Protein AF-A0A9P6SSM9-F1 (afdb_monomer_lite)

Structure (mmCIF, N/CA/C/O backbone):
data_AF-A0A9P6SSM9-F1
#
_entry.id   AF-A0A9P6SSM9-F1
#
loop_
_atom_site.group_PDB
_atom_site.id
_atom_site.type_symbol
_atom_site.label_atom_id
_atom_site.label_alt_id
_atom_site.label_comp_id
_atom_site.label_asym_id
_atom_site.label_entity_id
_atom_site.label_seq_id
_atom_site.pdbx_PDB_ins_code
_atom_site.Cartn_x
_atom_site.Cartn_y
_atom_site.Cartn_z
_atom_site.occupancy
_atom_site.B_iso_or_equiv
_atom_site.auth_seq_id
_atom_site.auth_comp_id
_atom_site.auth_asym_id
_atom_site.auth_atom_id
_atom_site.pdbx_PDB_model_num
ATOM 1 N N . MET A 1 1 ? 27.158 11.287 -44.052 1.00 37.66 1 MET A N 1
ATOM 2 C CA . MET A 1 1 ? 26.377 12.432 -43.537 1.00 37.66 1 MET A CA 1
ATOM 3 C C . MET A 1 1 ? 25.094 11.847 -42.949 1.00 37.66 1 MET A C 1
ATOM 5 O O . MET A 1 1 ? 24.154 11.622 -43.686 1.00 37.66 1 MET A O 1
ATOM 9 N N . ASN A 1 2 ? 25.033 11.382 -41.702 1.00 30.80 2 ASN A N 1
ATOM 10 C CA . ASN A 1 2 ? 25.833 11.687 -40.521 1.00 30.80 2 ASN A CA 1
ATOM 11 C C . ASN A 1 2 ? 26.105 10.418 -39.702 1.00 30.80 2 ASN A C 1
ATOM 13 O O . ASN A 1 2 ? 25.176 9.728 -39.290 1.00 30.80 2 ASN A O 1
ATOM 17 N N . ASP A 1 3 ? 27.387 10.175 -39.451 1.00 39.84 3 ASP A N 1
ATOM 18 C CA . ASP A 1 3 ? 27.873 9.462 -38.277 1.00 39.84 3 ASP A CA 1
ATOM 19 C C . ASP A 1 3 ? 27.679 10.361 -37.047 1.00 39.84 3 ASP A C 1
ATOM 21 O O . ASP A 1 3 ? 27.916 11.560 -37.159 1.00 39.84 3 ASP A O 1
ATOM 25 N N . HIS A 1 4 ? 27.232 9.791 -35.917 1.00 35.41 4 HIS A N 1
ATOM 26 C CA . HIS A 1 4 ? 27.544 10.171 -34.519 1.00 35.41 4 HIS A CA 1
ATOM 27 C C . HIS A 1 4 ? 26.398 9.826 -33.543 1.00 35.41 4 HIS A C 1
ATOM 29 O O . HIS A 1 4 ? 25.659 10.694 -33.094 1.00 35.41 4 HIS A O 1
ATOM 35 N N . ILE A 1 5 ? 26.310 8.556 -33.125 1.00 47.81 5 ILE A N 1
ATOM 36 C CA . ILE A 1 5 ? 25.727 8.174 -31.819 1.00 47.81 5 ILE A CA 1
ATOM 37 C C . ILE A 1 5 ? 26.713 7.241 -31.103 1.00 47.81 5 ILE A C 1
ATOM 39 O O . ILE A 1 5 ? 26.459 6.063 -30.865 1.00 47.81 5 ILE A O 1
ATOM 43 N N . ARG A 1 6 ? 27.906 7.759 -30.800 1.00 39.66 6 A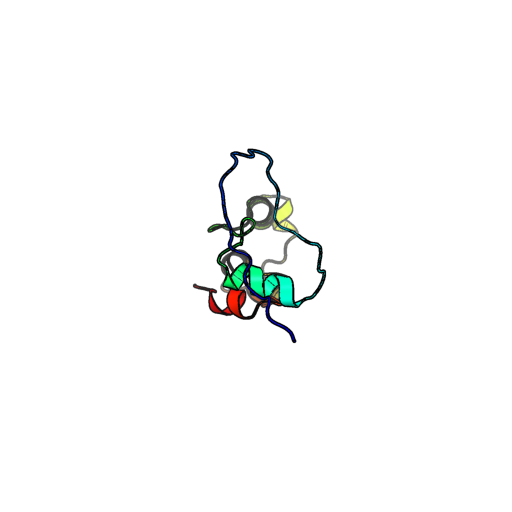RG A N 1
ATOM 44 C CA . ARG A 1 6 ? 28.877 7.093 -29.921 1.00 39.66 6 ARG A CA 1
ATOM 45 C C . ARG A 1 6 ? 29.527 8.115 -28.990 1.00 39.66 6 ARG A C 1
ATOM 47 O O . ARG A 1 6 ? 30.581 8.651 -29.304 1.00 39.66 6 ARG A O 1
ATOM 54 N N . GLY A 1 7 ? 28.904 8.355 -27.843 1.00 33.12 7 GLY A N 1
ATOM 55 C CA . GLY A 1 7 ? 29.604 8.725 -26.608 1.00 33.12 7 GLY A CA 1
ATOM 56 C C . GLY A 1 7 ? 29.207 7.667 -25.586 1.00 33.12 7 GLY A C 1
ATOM 57 O O . GLY A 1 7 ? 28.073 7.660 -25.132 1.00 33.12 7 GLY A O 1
ATOM 58 N N . ILE A 1 8 ? 29.940 6.562 -25.439 1.00 37.66 8 ILE A N 1
ATOM 59 C CA . ILE A 1 8 ? 31.172 6.437 -24.643 1.00 37.66 8 ILE A CA 1
ATOM 60 C C . ILE A 1 8 ? 31.057 7.217 -23.333 1.00 37.66 8 ILE A C 1
ATOM 62 O O . ILE A 1 8 ? 31.523 8.342 -23.198 1.00 37.66 8 ILE A O 1
ATOM 66 N N . LEU A 1 9 ? 30.428 6.546 -22.370 1.00 35.47 9 LEU A N 1
ATOM 67 C CA . LEU A 1 9 ? 30.650 6.738 -20.947 1.00 35.47 9 LEU A CA 1
ATOM 68 C C . LEU A 1 9 ? 32.096 6.313 -20.622 1.00 35.47 9 LEU A C 1
ATOM 70 O O . LEU A 1 9 ? 32.444 5.136 -20.701 1.00 35.47 9 LEU A O 1
ATOM 74 N N . LYS A 1 10 ? 32.927 7.293 -20.278 1.00 34.62 10 LYS A N 1
ATOM 75 C CA . LYS A 1 10 ? 34.183 7.213 -19.511 1.00 34.62 10 LYS A CA 1
ATOM 76 C C . LYS A 1 10 ? 34.227 8.507 -18.690 1.00 34.62 10 LYS A C 1
ATOM 78 O O . LYS A 1 10 ? 33.803 9.532 -19.202 1.00 34.62 10 LYS A O 1
ATOM 83 N N . GLU A 1 11 ? 34.696 8.602 -17.459 1.00 37.25 11 GLU A N 1
ATOM 84 C CA . GLU A 1 11 ? 35.331 7.706 -16.496 1.00 37.25 11 GLU A CA 1
ATOM 85 C C . GLU A 1 11 ? 35.068 8.322 -15.104 1.00 37.25 11 GLU A C 1
ATOM 87 O O . GLU A 1 11 ? 34.611 9.461 -14.998 1.00 37.25 11 GLU A O 1
ATOM 92 N N . GLY A 1 12 ? 35.311 7.557 -14.041 1.00 42.03 12 GLY A N 1
ATOM 93 C CA . GLY A 1 12 ? 34.914 7.899 -12.680 1.00 42.03 12 GLY A CA 1
ATOM 94 C C . GLY A 1 12 ? 35.473 9.208 -12.110 1.00 42.03 12 GLY A C 1
ATOM 95 O O . GLY A 1 12 ? 36.620 9.588 -12.322 1.00 42.03 12 GLY A O 1
ATOM 96 N N . GLY A 1 13 ? 34.649 9.823 -11.266 1.00 30.28 13 GLY A N 1
ATOM 97 C CA . GLY A 1 13 ? 35.028 10.819 -10.275 1.00 30.28 13 GLY A CA 1
ATOM 98 C C . GLY A 1 13 ? 34.126 10.625 -9.061 1.00 30.28 13 GLY A C 1
ATOM 99 O O . GLY A 1 13 ? 32.909 10.543 -9.203 1.00 30.28 13 GLY A O 1
ATOM 100 N N . LYS A 1 14 ? 34.719 10.465 -7.876 1.00 40.56 14 LYS A N 1
ATOM 101 C CA . LYS A 1 14 ? 33.979 10.371 -6.615 1.00 40.56 14 LYS A CA 1
ATOM 102 C C . LYS A 1 14 ? 33.381 11.740 -6.304 1.00 40.56 14 LYS A C 1
ATOM 104 O O . LYS A 1 14 ? 34.089 12.621 -5.827 1.00 40.56 14 LYS A O 1
ATOM 109 N N . ASP A 1 15 ? 32.092 11.887 -6.565 1.00 38.44 15 ASP A N 1
ATOM 110 C CA . ASP A 1 15 ? 31.268 12.969 -6.051 1.00 38.44 15 ASP A CA 1
ATOM 111 C C . ASP A 1 15 ? 30.309 12.373 -5.006 1.00 38.44 15 ASP A C 1
ATOM 113 O O . ASP A 1 15 ? 29.459 11.544 -5.322 1.00 38.44 15 ASP A O 1
ATOM 117 N N . HIS A 1 16 ? 30.506 12.750 -3.741 1.00 36.53 16 HIS A N 1
ATOM 118 C CA . HIS A 1 16 ? 29.627 12.421 -2.614 1.00 36.53 16 HIS A CA 1
ATOM 119 C C . HIS A 1 16 ? 28.520 13.476 -2.411 1.00 36.53 16 HIS A C 1
ATOM 121 O O . HIS A 1 16 ? 27.989 13.622 -1.310 1.00 36.53 16 HIS A O 1
ATOM 127 N N . SER A 1 17 ? 28.146 14.216 -3.452 1.00 36.00 17 SER A N 1
ATOM 128 C CA . SER A 1 17 ? 26.899 14.962 -3.510 1.00 36.00 17 SER A CA 1
ATOM 129 C C . SER A 1 17 ? 25.777 13.987 -3.859 1.00 36.00 17 SER A C 1
ATOM 131 O O . SER A 1 17 ? 25.861 13.205 -4.805 1.00 36.00 17 SER A O 1
ATOM 133 N N . LEU A 1 18 ? 24.713 13.995 -3.059 1.00 37.53 18 LEU A N 1
ATOM 134 C CA . LEU A 1 18 ? 23.458 13.314 -3.363 1.00 37.53 18 LEU A CA 1
ATOM 135 C C . LEU A 1 18 ? 22.801 14.013 -4.565 1.00 37.53 18 LEU A C 1
ATOM 137 O O . LEU A 1 18 ? 21.796 14.706 -4.428 1.00 37.53 18 LEU A O 1
ATOM 141 N N . SER A 1 19 ? 23.392 13.874 -5.748 1.00 43.06 19 SER A N 1
ATOM 142 C CA . SER A 1 19 ? 22.785 14.253 -7.013 1.00 43.06 19 SER A CA 1
ATOM 143 C C . SER A 1 19 ? 21.719 13.210 -7.324 1.00 43.06 19 SER A C 1
ATOM 145 O O . SER A 1 19 ? 21.933 12.227 -8.027 1.00 43.06 19 SER A O 1
ATOM 147 N N . PHE A 1 20 ? 20.538 13.398 -6.735 1.00 50.06 20 PHE A N 1
ATOM 148 C CA . PHE A 1 20 ? 19.341 12.726 -7.216 1.00 50.06 20 PHE A CA 1
ATOM 149 C C . PHE A 1 20 ? 19.239 12.998 -8.727 1.00 50.06 20 PHE A C 1
ATOM 151 O O . PHE A 1 20 ? 19.179 14.168 -9.116 1.00 50.06 20 PHE A O 1
ATOM 158 N N . PRO A 1 21 ? 19.242 11.968 -9.593 1.00 47.72 21 PRO A N 1
ATOM 159 C CA . PRO A 1 21 ? 19.257 12.137 -11.038 1.00 47.72 21 PRO A CA 1
ATOM 160 C C . PRO A 1 21 ? 17.836 12.447 -11.511 1.00 47.72 21 PRO A C 1
ATOM 162 O O . PRO A 1 21 ? 17.255 11.698 -12.287 1.00 47.72 21 PRO A O 1
ATOM 165 N N . PHE A 1 22 ? 17.238 13.521 -11.002 1.00 52.75 22 PHE A N 1
ATOM 166 C CA . PHE A 1 22 ? 15.975 14.035 -11.507 1.00 52.75 22 PHE A CA 1
ATOM 167 C C . PHE A 1 22 ? 16.283 15.180 -12.477 1.00 52.75 22 PHE A C 1
ATOM 169 O O . PHE A 1 22 ? 16.250 16.346 -12.076 1.00 52.75 22 PH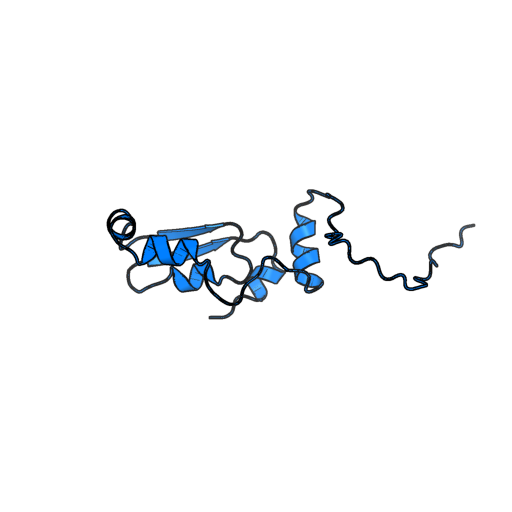E A O 1
ATOM 176 N N . PRO A 1 23 ? 16.544 14.915 -13.776 1.00 48.84 23 PRO A N 1
ATOM 177 C CA . PRO A 1 23 ? 16.125 15.889 -14.761 1.00 48.84 23 PRO A CA 1
ATOM 178 C C . PRO A 1 23 ? 14.603 15.943 -14.612 1.00 48.84 23 PRO A C 1
ATOM 180 O O . PRO A 1 23 ? 13.919 14.938 -14.788 1.00 48.84 23 PRO A O 1
ATOM 183 N N . PHE A 1 24 ? 14.075 17.085 -14.184 1.00 53.56 24 PHE A N 1
ATOM 184 C CA . PHE A 1 24 ? 12.647 17.343 -13.988 1.00 53.56 24 PHE A CA 1
ATOM 185 C C . PHE A 1 24 ? 11.859 17.267 -15.319 1.00 53.56 24 PHE A C 1
ATOM 187 O O . PHE A 1 24 ? 11.198 18.221 -15.727 1.00 53.56 24 PHE A O 1
ATOM 194 N N . SER A 1 25 ? 11.882 16.137 -16.031 1.00 55.06 25 SER A N 1
ATOM 195 C CA . SER A 1 25 ? 10.847 15.835 -17.009 1.00 55.06 25 SER A CA 1
ATOM 196 C C . SER A 1 25 ? 9.629 15.372 -16.218 1.00 55.06 25 SER A C 1
ATOM 198 O O . SER A 1 25 ? 9.524 14.208 -15.838 1.00 55.06 25 SER A O 1
ATOM 200 N N . HIS A 1 26 ? 8.700 16.293 -15.965 1.00 59.69 26 HIS A N 1
ATOM 201 C CA . HIS A 1 26 ? 7.391 16.032 -15.351 1.00 59.69 26 HIS A CA 1
ATOM 202 C C . HIS A 1 26 ? 6.470 15.172 -16.243 1.00 59.69 26 HIS A C 1
ATOM 204 O O . HIS A 1 26 ? 5.247 15.223 -16.121 1.00 59.69 26 HIS A O 1
ATOM 210 N N . SER A 1 27 ? 7.025 14.404 -17.184 1.00 69.00 27 SER A N 1
ATOM 211 C CA . SER A 1 27 ? 6.237 13.474 -17.973 1.00 69.00 27 SER A CA 1
ATOM 212 C C . SER A 1 27 ? 5.817 12.310 -17.083 1.00 69.00 27 SER A C 1
ATOM 214 O O . SER A 1 27 ? 6.612 11.742 -16.333 1.00 69.00 27 SER A O 1
ATOM 216 N N . LEU A 1 28 ? 4.545 11.935 -17.188 1.00 71.12 28 LEU A N 1
ATOM 217 C CA . LEU A 1 28 ? 3.957 10.809 -16.462 1.00 71.12 28 LEU A CA 1
ATOM 218 C C . LEU A 1 28 ? 4.744 9.500 -16.675 1.00 71.12 28 LEU A C 1
ATOM 220 O O . LEU A 1 28 ? 4.801 8.656 -15.786 1.00 71.12 28 LEU A O 1
ATOM 224 N N . SER A 1 29 ? 5.418 9.366 -17.821 1.00 79.94 29 SER A N 1
ATOM 225 C CA . SER A 1 29 ? 6.279 8.231 -18.162 1.00 79.94 29 SER A CA 1
ATOM 226 C C . SER A 1 29 ? 7.555 8.126 -17.319 1.00 79.94 29 SER A C 1
ATOM 228 O O . SER A 1 29 ? 8.098 7.029 -17.203 1.00 79.94 29 SER A O 1
ATOM 230 N N . CYS A 1 30 ? 8.039 9.226 -16.728 1.00 88.19 30 CYS A N 1
ATOM 231 C CA . CYS A 1 30 ? 9.279 9.243 -15.944 1.00 88.19 30 CYS A CA 1
ATOM 232 C C . CYS A 1 30 ? 9.220 8.255 -14.769 1.00 88.19 30 CYS A C 1
ATOM 234 O O . CYS A 1 30 ? 10.149 7.478 -14.562 1.00 88.19 30 CYS A O 1
ATOM 236 N N . TRP A 1 31 ? 8.083 8.193 -14.068 1.00 91.25 31 TRP A N 1
ATOM 237 C CA . TRP A 1 31 ? 7.891 7.267 -12.951 1.00 91.25 31 TRP A CA 1
ATOM 238 C C . TRP A 1 31 ? 8.025 5.805 -13.372 1.00 91.25 31 TRP A C 1
ATOM 240 O O . TRP A 1 31 ? 8.702 5.034 -12.696 1.00 91.25 31 TRP A O 1
ATOM 250 N N . ASN A 1 32 ? 7.438 5.422 -14.508 1.00 93.88 32 ASN A N 1
ATOM 251 C CA . ASN A 1 32 ? 7.552 4.054 -15.004 1.00 93.88 32 ASN A CA 1
ATOM 252 C C . ASN A 1 32 ? 8.994 3.695 -15.390 1.00 93.88 32 ASN A C 1
ATOM 254 O O . ASN A 1 32 ? 9.437 2.585 -15.107 1.00 93.88 32 ASN A O 1
ATOM 258 N N . GLU A 1 33 ? 9.751 4.624 -15.983 1.00 93.75 33 GLU A N 1
ATOM 259 C CA . GLU A 1 33 ? 11.167 4.386 -16.293 1.00 93.75 33 GLU A CA 1
ATOM 260 C C . GLU A 1 33 ? 12.027 4.257 -15.027 1.00 93.75 33 GLU A C 1
ATOM 262 O O . GLU A 1 33 ? 12.923 3.417 -14.996 1.00 93.75 33 GLU A O 1
ATOM 267 N N . LEU A 1 34 ? 11.747 5.005 -13.959 1.00 93.06 34 LEU A N 1
ATOM 268 C CA . LEU A 1 34 ? 12.459 4.848 -12.683 1.00 93.06 34 LEU A CA 1
ATOM 269 C C . LEU A 1 34 ? 12.238 3.449 -12.086 1.00 93.06 34 LEU A C 1
ATOM 271 O O . LEU A 1 34 ? 13.205 2.770 -11.746 1.00 93.06 34 LEU A O 1
ATOM 275 N N . TRP A 1 35 ? 10.991 2.968 -12.070 1.00 94.19 35 TRP A N 1
ATOM 276 C CA . TRP A 1 35 ? 10.668 1.596 -11.656 1.00 94.19 35 TRP A CA 1
ATOM 277 C C . TRP A 1 35 ? 11.318 0.533 -12.551 1.00 94.19 35 TRP A C 1
ATOM 279 O O . TRP A 1 35 ? 11.821 -0.471 -12.054 1.00 94.19 35 TRP A O 1
ATOM 289 N N . LYS A 1 36 ? 11.346 0.755 -13.868 1.00 94.50 36 LYS A N 1
ATOM 290 C CA . LYS A 1 36 ? 11.986 -0.145 -14.840 1.00 94.50 36 LYS A CA 1
ATOM 291 C C . LYS A 1 36 ? 13.489 -0.294 -14.624 1.00 94.50 36 LYS A C 1
ATOM 293 O O . LYS A 1 36 ? 14.027 -1.370 -14.858 1.00 94.50 36 LYS A O 1
ATOM 298 N N . ASN A 1 37 ? 14.154 0.788 -14.227 1.00 94.56 37 ASN A N 1
ATOM 299 C CA . ASN A 1 37 ? 15.597 0.822 -13.997 1.00 94.56 37 ASN A CA 1
ATOM 300 C C . ASN A 1 37 ? 15.979 0.488 -12.542 1.00 94.56 37 ASN A C 1
ATOM 302 O O . ASN A 1 37 ? 17.138 0.675 -12.185 1.00 94.56 37 ASN A O 1
ATOM 306 N N . ASP A 1 38 ? 15.038 0.005 -11.716 1.00 93.50 38 ASP A N 1
ATOM 307 C CA . ASP A 1 38 ? 15.262 -0.324 -10.295 1.00 93.50 38 ASP A CA 1
ATOM 308 C C . ASP A 1 38 ? 15.713 0.893 -9.452 1.00 93.50 38 ASP A C 1
ATOM 310 O O . ASP A 1 38 ? 16.439 0.787 -8.464 1.00 93.50 38 ASP A O 1
ATOM 314 N N . ILE A 1 39 ? 15.287 2.099 -9.850 1.00 94.12 39 ILE A N 1
ATOM 315 C CA . ILE A 1 39 ? 15.605 3.363 -9.174 1.00 94.12 39 ILE A CA 1
ATOM 316 C C . ILE A 1 39 ? 14.371 3.834 -8.408 1.00 94.12 39 ILE A C 1
ATOM 318 O O . ILE A 1 39 ? 13.587 4.653 -8.881 1.00 94.12 39 ILE A O 1
ATOM 322 N N . HIS A 1 40 ? 14.208 3.337 -7.188 1.00 92.25 40 HIS A N 1
ATOM 323 C CA . HIS A 1 40 ? 13.096 3.716 -6.310 1.00 92.25 40 HIS A CA 1
ATOM 324 C C . HIS A 1 40 ? 13.573 3.942 -4.861 1.00 92.25 40 HIS A C 1
ATOM 326 O O . HIS A 1 40 ? 13.243 3.181 -3.954 1.00 92.25 40 HIS A O 1
ATOM 332 N N . PRO A 1 41 ? 14.358 5.001 -4.584 1.00 93.69 41 PRO A N 1
ATOM 333 C CA . PRO A 1 41 ? 14.893 5.276 -3.240 1.00 93.69 41 PRO A CA 1
ATOM 334 C C . PRO A 1 41 ? 13.816 5.588 -2.182 1.00 93.69 41 PRO A C 1
ATOM 336 O O . PRO A 1 41 ? 14.051 5.434 -0.976 1.00 93.69 41 PRO A O 1
ATOM 339 N N . TRP A 1 42 ? 12.636 6.032 -2.625 1.00 92.44 42 TRP A N 1
ATOM 340 C CA . TRP A 1 42 ? 11.469 6.270 -1.770 1.00 92.44 42 TRP A CA 1
ATOM 341 C C . TRP A 1 42 ? 10.771 4.978 -1.345 1.00 92.44 42 TRP A C 1
ATOM 343 O O . TRP A 1 42 ? 10.109 4.964 -0.311 1.00 92.44 42 TRP A O 1
ATOM 353 N N . ASP A 1 43 ? 10.921 3.903 -2.112 1.00 94.75 43 ASP A N 1
ATOM 354 C CA . ASP A 1 43 ? 10.254 2.642 -1.846 1.00 94.75 43 ASP A CA 1
ATOM 355 C C . ASP A 1 43 ? 10.872 1.939 -0.618 1.00 94.75 43 ASP A C 1
ATOM 357 O O . ASP A 1 43 ? 12.092 1.901 -0.428 1.00 94.75 43 ASP A O 1
ATOM 361 N N . LYS A 1 44 ? 10.007 1.433 0.269 1.00 95.06 44 LYS A N 1
ATOM 362 C CA . LYS A 1 44 ? 10.373 0.806 1.550 1.00 95.06 44 LYS A CA 1
ATOM 363 C C . LYS A 1 44 ? 9.695 -0.555 1.675 1.00 95.06 44 LYS A C 1
ATOM 365 O O . LYS A 1 44 ? 8.593 -0.723 1.163 1.00 95.06 44 LYS A O 1
ATOM 370 N N . PRO A 1 45 ? 10.312 -1.545 2.342 1.00 93.31 45 PRO A N 1
ATOM 371 C CA . PRO A 1 45 ? 9.711 -2.871 2.510 1.00 93.31 45 PRO A CA 1
ATOM 372 C C . PRO A 1 45 ? 8.631 -2.902 3.602 1.00 93.31 45 PRO A C 1
ATOM 374 O O . PRO A 1 45 ? 8.044 -3.945 3.866 1.00 93.31 45 PRO A O 1
ATOM 377 N N . THR A 1 46 ? 8.392 -1.777 4.275 1.00 95.44 46 THR A N 1
ATOM 378 C CA . THR A 1 46 ? 7.458 -1.661 5.391 1.00 95.44 46 THR A CA 1
ATOM 379 C C . THR A 1 46 ? 6.563 -0.444 5.225 1.00 95.44 46 THR A C 1
ATOM 381 O O . THR A 1 46 ? 7.039 0.558 4.685 1.00 95.44 46 THR A O 1
ATOM 384 N N . PRO A 1 47 ? 5.333 -0.486 5.765 1.00 95.94 47 PRO A N 1
ATOM 385 C CA . PRO A 1 47 ? 4.454 0.669 5.795 1.00 95.94 47 PRO A CA 1
ATOM 386 C C . PRO A 1 47 ? 5.105 1.907 6.396 1.00 95.94 47 PRO A C 1
ATOM 388 O O . PRO A 1 47 ? 5.968 1.799 7.280 1.00 95.94 47 PRO A O 1
ATOM 391 N N . SER A 1 48 ? 4.659 3.073 5.936 1.00 93.62 48 SER A N 1
ATOM 392 C CA . SER A 1 48 ? 5.119 4.357 6.467 1.00 93.62 48 SER A CA 1
ATOM 393 C C . SER A 1 48 ? 4.943 4.408 7.996 1.00 93.62 48 SER A C 1
ATOM 395 O O . SER A 1 48 ? 3.848 4.121 8.489 1.00 93.62 48 SER A O 1
ATOM 397 N N . PRO A 1 49 ? 5.974 4.791 8.777 1.00 95.12 49 PRO A N 1
ATOM 398 C CA . PRO A 1 49 ? 5.855 4.899 10.232 1.00 95.12 49 PRO A CA 1
ATOM 399 C C . PRO A 1 49 ? 4.712 5.819 10.677 1.00 95.12 49 PRO A C 1
ATOM 401 O O . PRO A 1 49 ? 3.929 5.441 11.542 1.00 95.12 49 PRO A O 1
ATOM 404 N N . ALA A 1 50 ? 4.551 6.968 10.013 1.00 94.56 50 ALA A N 1
ATOM 405 C CA . ALA A 1 50 ? 3.472 7.910 10.306 1.00 94.56 50 ALA A CA 1
ATOM 406 C C . ALA A 1 50 ? 2.086 7.321 9.995 1.00 94.56 50 ALA A C 1
ATOM 408 O O . ALA A 1 50 ? 1.116 7.590 10.699 1.00 94.56 50 ALA A O 1
ATOM 409 N N . LEU A 1 51 ? 1.980 6.483 8.956 1.00 95.38 51 LEU A N 1
ATOM 410 C CA . LEU A 1 51 ? 0.730 5.787 8.658 1.00 95.38 51 LEU A CA 1
ATOM 411 C C . LEU A 1 51 ? 0.372 4.806 9.777 1.00 95.38 51 LEU A C 1
ATOM 413 O O . LEU A 1 51 ? -0.782 4.773 10.200 1.00 95.38 51 LEU A O 1
ATOM 417 N N . ARG A 1 52 ? 1.345 4.030 10.271 1.00 95.94 52 ARG A N 1
ATOM 418 C CA . ARG A 1 52 ? 1.107 3.098 11.383 1.00 95.94 52 ARG A CA 1
ATOM 419 C C . ARG A 1 52 ? 0.634 3.820 12.634 1.00 95.94 52 ARG A C 1
ATOM 421 O O . ARG A 1 52 ? -0.382 3.430 13.198 1.00 95.94 52 ARG A O 1
ATOM 428 N N . GLU A 1 53 ? 1.311 4.904 13.001 1.00 94.81 53 GLU A N 1
ATOM 429 C CA . GLU A 1 53 ? 0.946 5.739 14.150 1.00 94.81 53 GLU A CA 1
ATOM 430 C C . GLU A 1 53 ? -0.523 6.188 14.066 1.00 94.81 53 GLU A C 1
ATOM 432 O O . GLU A 1 53 ? -1.313 5.949 14.978 1.00 94.81 53 GLU A O 1
ATOM 437 N N . VAL A 1 54 ? -0.939 6.730 12.916 1.00 94.94 54 VAL A N 1
ATOM 438 C CA . VAL A 1 54 ? -2.321 7.188 12.687 1.00 94.94 54 VAL A CA 1
ATOM 439 C C . VAL A 1 54 ? -3.345 6.050 12.780 1.00 94.94 54 VAL A C 1
ATOM 441 O O . VAL A 1 54 ? -4.470 6.254 13.251 1.00 94.94 54 VAL A O 1
ATOM 444 N N . ILE A 1 55 ? -2.997 4.852 12.309 1.00 95.25 55 ILE A N 1
ATOM 445 C CA . ILE A 1 55 ? -3.912 3.704 12.265 1.00 95.25 55 ILE A CA 1
ATOM 446 C C . ILE A 1 55 ? -4.011 2.982 13.614 1.00 95.25 55 ILE A C 1
ATOM 448 O O . ILE A 1 55 ? -5.090 2.475 13.947 1.00 95.25 55 ILE A O 1
ATOM 452 N N . GLU A 1 56 ? -2.934 2.951 14.394 1.00 94.62 56 GLU A N 1
ATOM 453 C CA . GLU A 1 56 ? -2.809 2.124 15.598 1.00 94.62 56 GLU A CA 1
ATOM 454 C C . GLU A 1 56 ? -2.970 2.938 16.891 1.00 94.62 56 GLU A C 1
ATOM 456 O O . GLU A 1 56 ? -3.646 2.489 17.824 1.00 94.62 56 GLU A O 1
ATOM 461 N N . GLU A 1 57 ? -2.450 4.164 16.953 1.00 95.06 57 GLU A N 1
ATOM 462 C CA . GLU A 1 57 ? -2.315 4.902 18.211 1.00 95.06 57 GLU A CA 1
ATOM 463 C C . GLU A 1 57 ? -3.530 5.770 18.553 1.00 95.06 57 GLU A C 1
ATOM 465 O O . GLU A 1 57 ? -4.154 6.415 17.708 1.00 95.06 57 GLU A O 1
ATOM 470 N N . LYS A 1 58 ? -3.899 5.796 19.837 1.00 91.12 58 LYS A N 1
ATOM 471 C CA . LYS A 1 58 ? -4.970 6.662 20.348 1.00 91.12 58 LYS A CA 1
ATOM 472 C C . LYS A 1 58 ? -4.410 8.044 20.717 1.00 91.12 58 LYS A C 1
ATOM 474 O O . LYS A 1 58 ? -3.294 8.118 21.213 1.00 91.12 58 LYS A O 1
ATOM 479 N N . PRO A 1 59 ? -5.200 9.126 20.570 1.00 92.50 59 PRO A N 1
ATOM 480 C CA . PRO A 1 59 ? -6.614 9.138 20.183 1.00 92.50 59 PRO A CA 1
ATOM 481 C C . PRO A 1 59 ? -6.851 9.173 18.664 1.00 92.50 59 PRO A C 1
ATOM 483 O O . PRO A 1 59 ? -8.002 9.079 18.242 1.00 92.50 59 PRO A O 1
ATOM 486 N N . ILE A 1 60 ? -5.803 9.302 17.845 1.00 92.12 60 ILE A N 1
ATOM 487 C CA . ILE A 1 60 ? -5.910 9.517 16.392 1.00 92.12 60 ILE A CA 1
ATOM 488 C C . ILE A 1 60 ? -6.655 8.363 15.716 1.00 92.12 60 ILE A C 1
ATOM 490 O O . ILE A 1 60 ? -7.628 8.587 14.995 1.00 92.12 60 ILE A O 1
ATOM 494 N N . SER A 1 61 ? -6.299 7.121 16.041 1.00 93.81 61 SER A N 1
ATOM 495 C CA . SER A 1 61 ? -6.926 5.930 15.470 1.00 93.81 61 SER A CA 1
ATOM 496 C C . SER A 1 61 ? -8.424 5.818 15.767 1.00 93.81 61 SER A C 1
ATOM 498 O O . SER A 1 61 ? -9.130 5.101 15.052 1.00 93.81 61 SER A O 1
ATOM 500 N N . ALA A 1 62 ? -8.943 6.513 16.789 1.00 93.31 62 ALA A N 1
ATOM 501 C CA . ALA A 1 62 ? -10.375 6.563 17.092 1.00 93.31 62 ALA A CA 1
ATOM 502 C C . ALA A 1 62 ? -11.165 7.426 16.093 1.00 93.31 62 ALA A C 1
ATOM 504 O O . ALA A 1 62 ? -12.365 7.218 15.934 1.00 93.31 62 ALA A O 1
ATOM 505 N N . GLN A 1 63 ? -10.496 8.353 15.401 1.00 93.81 63 GLN A N 1
ATOM 506 C CA . GLN A 1 63 ? -11.093 9.220 14.378 1.00 93.81 63 GLN A CA 1
ATOM 507 C C . GLN A 1 63 ? 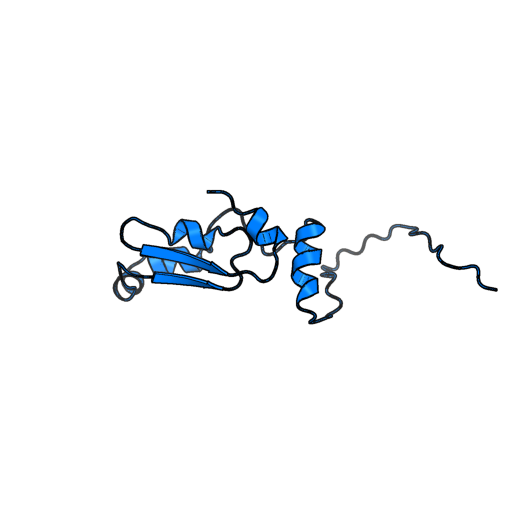-11.111 8.559 12.991 1.00 93.81 63 GLN A C 1
ATOM 509 O O . GLN A 1 63 ? -11.815 9.014 12.093 1.00 93.81 63 GLN A O 1
ATOM 514 N N . ILE A 1 64 ? -10.357 7.472 12.807 1.00 93.00 64 ILE A N 1
ATOM 515 C CA . ILE A 1 64 ? -10.278 6.755 11.535 1.00 93.00 64 ILE A CA 1
ATOM 516 C C . ILE A 1 64 ? -11.411 5.721 11.434 1.00 93.00 64 ILE A C 1
ATOM 518 O O . ILE A 1 64 ? -11.523 4.853 12.310 1.00 93.00 64 ILE A O 1
ATOM 522 N N . PRO A 1 65 ? -12.206 5.7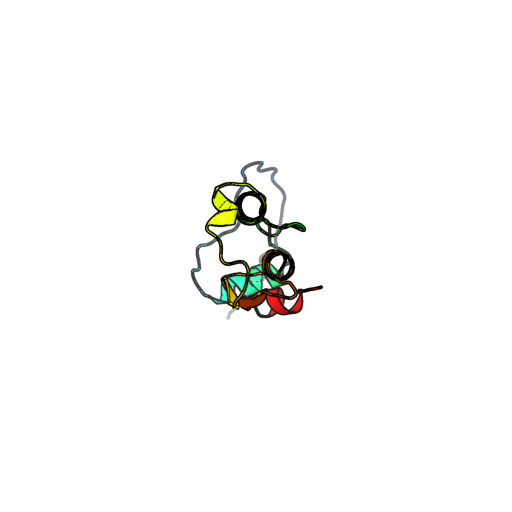22 10.343 1.00 93.62 65 PRO A N 1
ATOM 523 C CA . PRO A 1 65 ? -13.228 4.707 10.109 1.00 93.62 65 PRO A CA 1
ATOM 524 C C . PRO A 1 65 ? -12.666 3.284 10.205 1.00 93.62 65 PRO A C 1
ATOM 526 O O . PRO A 1 65 ? -11.690 2.920 9.542 1.00 93.62 65 PRO A O 1
ATOM 529 N N . LYS A 1 66 ? -13.288 2.433 11.028 1.00 92.56 66 LYS A N 1
ATOM 530 C CA . LYS A 1 66 ? -12.855 1.033 11.203 1.00 92.56 66 LYS A CA 1
ATOM 531 C C . LYS A 1 66 ? -13.278 0.112 10.055 1.00 92.56 66 LYS A C 1
ATOM 533 O O . LYS A 1 66 ? -12.825 -1.028 10.002 1.00 92.56 66 LYS A O 1
ATOM 538 N N . SER A 1 67 ? -14.112 0.602 9.139 1.00 96.31 67 SER A N 1
ATOM 539 C CA . SER A 1 67 ? -14.573 -0.131 7.961 1.00 96.31 67 SER A CA 1
ATOM 540 C C . SER A 1 67 ? -14.747 0.792 6.756 1.00 96.31 67 SER A C 1
ATOM 542 O O . SER A 1 67 ? -14.789 2.013 6.916 1.00 96.31 67 SER A O 1
ATOM 544 N N . GLY A 1 68 ? -14.835 0.202 5.565 1.00 96.56 68 GLY A N 1
ATOM 545 C CA . GLY A 1 68 ? -15.105 0.913 4.316 1.00 96.56 68 GLY A CA 1
ATOM 546 C C . GLY A 1 68 ? -14.015 0.734 3.263 1.00 96.56 68 GLY A C 1
ATOM 547 O O . GLY A 1 68 ? -13.201 -0.187 3.329 1.00 96.56 68 GLY A O 1
ATOM 548 N N . ASN A 1 69 ? -14.017 1.622 2.274 1.00 97.81 69 ASN A N 1
ATOM 549 C CA . ASN A 1 69 ? -13.043 1.614 1.188 1.00 97.81 69 ASN A CA 1
ATOM 550 C C . ASN A 1 69 ? -11.900 2.585 1.490 1.00 97.81 69 ASN A C 1
ATOM 552 O O . ASN A 1 69 ? -12.141 3.685 1.986 1.00 97.81 69 ASN A O 1
ATOM 556 N N . VAL A 1 70 ? -10.671 2.198 1.154 1.00 97.25 70 VAL A N 1
ATOM 557 C CA . VAL A 1 70 ? -9.483 3.055 1.255 1.00 97.25 70 VAL A CA 1
ATOM 558 C C . VAL A 1 70 ? -8.731 3.070 -0.062 1.00 97.25 70 VAL A C 1
ATOM 560 O O . VAL A 1 70 ? -8.630 2.046 -0.727 1.00 97.25 70 VAL A O 1
ATOM 563 N N . LEU A 1 71 ? -8.211 4.237 -0.430 1.00 98.00 71 LEU A N 1
ATOM 564 C CA . LEU A 1 71 ? -7.419 4.447 -1.633 1.00 98.00 71 LEU A CA 1
ATOM 565 C C . LEU A 1 71 ? -6.018 4.920 -1.240 1.00 98.00 71 LEU A C 1
ATOM 567 O O . LEU A 1 71 ? -5.892 5.878 -0.480 1.00 98.00 71 LEU A O 1
ATOM 571 N N . VAL A 1 72 ? -4.990 4.278 -1.792 1.00 97.69 72 VAL A N 1
ATOM 572 C CA . VAL A 1 72 ? -3.595 4.731 -1.719 1.00 97.69 72 VAL A CA 1
ATOM 573 C C . VAL A 1 72 ? -3.178 5.207 -3.115 1.00 97.69 72 VAL A C 1
ATOM 575 O O . VAL A 1 72 ? -2.907 4.375 -3.986 1.00 97.69 72 VAL A O 1
ATOM 578 N N . PRO A 1 73 ? -3.182 6.523 -3.380 1.00 97.50 73 PRO A N 1
ATOM 579 C CA . PRO A 1 73 ? -2.669 7.071 -4.630 1.00 97.50 73 PRO A CA 1
ATOM 580 C C . PRO A 1 73 ? -1.134 7.055 -4.638 1.00 97.50 73 PRO A C 1
ATOM 582 O O . PRO A 1 73 ? -0.508 7.330 -3.619 1.00 97.50 73 PRO A O 1
ATOM 585 N N . GLY A 1 74 ? -0.534 6.753 -5.790 1.00 95.94 74 GLY A N 1
ATOM 586 C CA . GLY A 1 74 ? 0.911 6.540 -5.908 1.00 95.94 74 GLY A CA 1
ATOM 587 C C . GLY A 1 74 ? 1.380 5.342 -5.082 1.00 95.94 74 GLY A C 1
ATOM 588 O O . GLY A 1 74 ? 2.348 5.454 -4.333 1.00 95.94 74 GLY A O 1
ATOM 589 N N . CYS A 1 75 ? 0.649 4.222 -5.137 1.00 96.88 75 CYS A N 1
ATOM 590 C CA . CYS A 1 75 ? 0.878 3.097 -4.228 1.00 96.88 75 CYS A CA 1
ATOM 591 C C . CYS A 1 75 ? 2.203 2.354 -4.447 1.00 96.88 75 CYS A C 1
ATOM 593 O O . CYS A 1 75 ? 2.558 1.512 -3.617 1.00 96.88 75 CYS A O 1
ATOM 595 N N . GLY A 1 76 ? 2.910 2.601 -5.551 1.00 96.12 76 GLY A N 1
ATOM 596 C CA . GLY A 1 76 ? 4.074 1.823 -5.944 1.00 96.12 76 GLY A CA 1
ATOM 597 C C . GLY A 1 76 ? 3.733 0.333 -6.002 1.00 96.12 76 GLY A C 1
ATOM 598 O O . GLY A 1 76 ? 2.708 -0.055 -6.563 1.00 96.12 76 GLY A O 1
ATOM 599 N N . ARG A 1 77 ? 4.544 -0.484 -5.320 1.00 95.94 77 ARG A N 1
ATOM 600 C CA . ARG A 1 77 ? 4.314 -1.929 -5.146 1.00 95.94 77 ARG A CA 1
ATOM 601 C C . ARG A 1 77 ? 3.311 -2.304 -4.038 1.00 95.94 77 ARG A C 1
ATOM 603 O O . ARG A 1 77 ? 3.269 -3.451 -3.605 1.00 95.94 77 ARG A O 1
ATOM 610 N N . GLY A 1 78 ? 2.540 -1.348 -3.521 1.00 96.69 78 GLY A N 1
ATOM 611 C CA . GLY A 1 78 ? 1.346 -1.630 -2.719 1.00 96.69 78 GLY A CA 1
ATOM 612 C C . GLY A 1 78 ? 1.550 -1.869 -1.221 1.00 96.69 78 GLY A C 1
ATOM 613 O O . GLY A 1 78 ? 0.597 -2.255 -0.555 1.00 96.69 78 GLY A O 1
ATOM 614 N N . ILE A 1 79 ? 2.727 -1.600 -0.647 1.00 97.31 79 ILE A N 1
ATOM 615 C CA . ILE A 1 79 ? 3.020 -1.897 0.773 1.00 97.31 79 ILE A CA 1
ATOM 616 C C . ILE A 1 79 ? 1.973 -1.308 1.736 1.00 97.31 79 ILE A C 1
ATOM 618 O O . ILE A 1 79 ? 1.429 -2.022 2.580 1.00 97.31 79 ILE A O 1
ATOM 622 N N . ASP A 1 80 ? 1.636 -0.026 1.582 1.00 96.81 80 ASP A N 1
ATOM 623 C CA . ASP A 1 80 ? 0.618 0.624 2.418 1.00 96.81 80 ASP A CA 1
ATOM 624 C C . ASP A 1 80 ? -0.809 0.148 2.082 1.00 96.81 80 ASP A C 1
ATOM 626 O O . ASP A 1 80 ? -1.676 0.128 2.957 1.00 96.81 80 ASP A O 1
ATOM 630 N N . VAL A 1 81 ? -1.066 -0.283 0.839 1.00 97.31 81 VAL A N 1
ATOM 631 C CA . VAL A 1 81 ? -2.366 -0.845 0.420 1.00 97.31 81 VAL A CA 1
ATOM 632 C C . VAL A 1 81 ? -2.6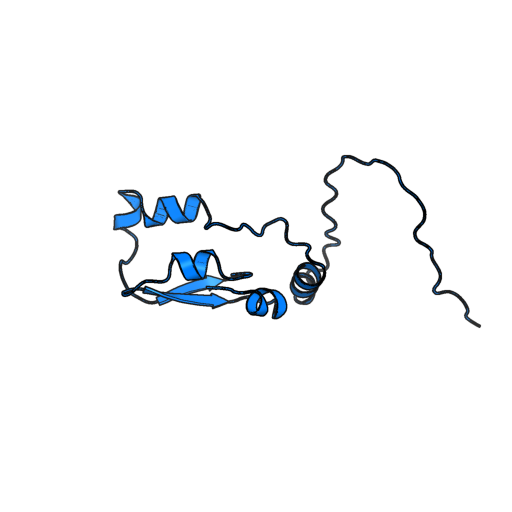38 -2.132 1.189 1.00 97.31 81 VAL A C 1
ATOM 634 O O . VAL A 1 81 ? -3.704 -2.271 1.791 1.00 97.31 81 VAL A O 1
ATOM 637 N N . PHE A 1 82 ? -1.664 -3.042 1.218 1.00 96.38 82 PHE A N 1
ATOM 638 C CA . PHE A 1 82 ? -1.782 -4.313 1.928 1.00 96.38 82 PHE A CA 1
ATOM 639 C C . PHE A 1 82 ? -1.907 -4.115 3.434 1.00 96.38 82 PHE A C 1
ATOM 641 O O . PHE A 1 82 ? -2.749 -4.747 4.064 1.00 96.38 82 PHE A O 1
ATOM 648 N N . TYR A 1 83 ? -1.144 -3.180 4.001 1.00 96.62 83 TYR A N 1
ATOM 649 C CA . TYR A 1 83 ? -1.243 -2.848 5.421 1.00 96.62 83 TYR A CA 1
ATOM 650 C C . TYR A 1 83 ? -2.616 -2.291 5.819 1.00 96.62 83 TYR A C 1
ATOM 652 O O . TYR A 1 83 ? -3.147 -2.630 6.877 1.00 96.62 83 TYR A O 1
ATOM 660 N N . LEU A 1 84 ? -3.214 -1.443 4.979 1.00 96.44 84 LEU A N 1
ATOM 661 C CA . LEU A 1 84 ? -4.537 -0.880 5.252 1.00 96.44 84 LEU A CA 1
ATOM 662 C C . LEU A 1 84 ? -5.655 -1.908 5.026 1.00 96.44 84 LEU A C 1
ATOM 664 O O . LEU A 1 84 ? -6.699 -1.818 5.675 1.00 96.44 84 LEU A O 1
ATOM 668 N N . GLY A 1 85 ? 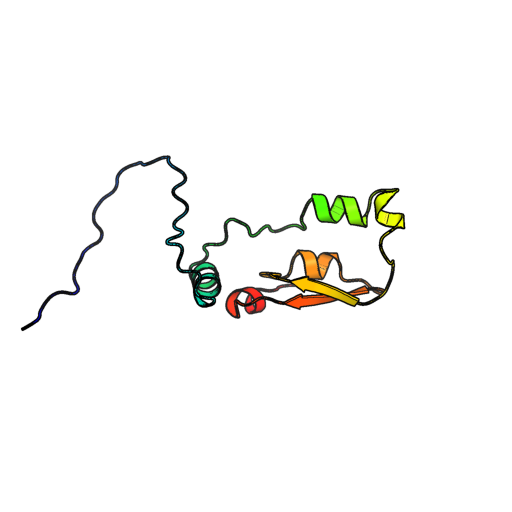-5.461 -2.879 4.135 1.00 96.19 85 GLY A N 1
ATOM 669 C CA . GLY A 1 85 ? -6.425 -3.939 3.858 1.00 96.19 85 GLY A CA 1
ATOM 670 C C . GLY A 1 85 ? -6.697 -4.829 5.074 1.00 96.19 85 GLY A C 1
ATOM 671 O O . GLY A 1 85 ? -5.788 -5.324 5.730 1.00 96.19 85 GLY A O 1
ATOM 672 N N . ASN A 1 86 ? -7.972 -5.058 5.391 1.00 94.81 86 ASN A N 1
ATOM 673 C CA . ASN A 1 86 ? -8.379 -6.053 6.386 1.00 94.81 86 ASN A CA 1
ATOM 674 C C . ASN A 1 86 ? -9.831 -6.502 6.151 1.00 94.81 86 ASN A C 1
ATOM 676 O O . ASN A 1 86 ? -10.514 -5.997 5.264 1.00 94.81 86 ASN A O 1
ATOM 680 N N . LYS A 1 87 ? -10.342 -7.414 6.989 1.00 97.00 87 LYS A N 1
ATOM 681 C CA . LYS A 1 87 ? -11.708 -7.969 6.874 1.00 97.00 87 LYS A CA 1
ATOM 682 C C . LYS A 1 87 ? -12.837 -6.929 6.792 1.00 97.00 87 LYS A C 1
ATOM 684 O O . LYS A 1 87 ? -13.898 -7.231 6.261 1.00 97.00 87 LYS A O 1
ATOM 689 N N . ASN A 1 88 ? -12.621 -5.728 7.326 1.00 96.88 88 ASN A N 1
ATOM 690 C CA . ASN A 1 88 ? -13.606 -4.649 7.351 1.00 96.88 88 ASN A CA 1
ATOM 691 C C . ASN A 1 88 ? -13.255 -3.512 6.380 1.00 96.88 88 ASN A C 1
ATOM 693 O O . ASN A 1 88 ? -14.075 -2.616 6.173 1.00 96.88 88 ASN A O 1
ATOM 697 N N . ARG A 1 89 ? -12.039 -3.508 5.818 1.00 96.19 89 ARG A N 1
ATOM 698 C CA . ARG A 1 89 ? -11.511 -2.412 5.008 1.00 96.19 89 ARG A CA 1
ATOM 699 C C . ARG A 1 89 ? -10.965 -2.924 3.684 1.00 96.19 89 ARG A C 1
ATOM 701 O O . ARG A 1 89 ? -9.938 -3.599 3.649 1.00 96.19 89 ARG A O 1
ATOM 708 N N . LYS A 1 90 ? -11.625 -2.547 2.591 1.00 98.06 90 LYS A N 1
ATOM 709 C CA . LYS A 1 90 ? -11.172 -2.869 1.238 1.00 98.06 90 LYS A CA 1
ATOM 710 C C . LYS A 1 90 ? -10.241 -1.766 0.742 1.00 98.06 90 LYS A C 1
ATOM 712 O O . LYS A 1 90 ? -10.682 -0.641 0.508 1.00 98.06 90 LYS A O 1
ATOM 717 N N . ALA A 1 91 ? -8.956 -2.081 0.632 1.00 97.69 91 ALA A N 1
ATOM 718 C CA . ALA A 1 91 ? -7.939 -1.151 0.165 1.00 97.69 91 ALA A CA 1
ATOM 719 C C . ALA A 1 91 ? -7.727 -1.285 -1.350 1.00 97.69 91 ALA A C 1
ATOM 721 O O . ALA A 1 91 ? -7.750 -2.387 -1.896 1.00 97.69 91 ALA A O 1
ATOM 722 N N . TYR A 1 92 ? -7.523 -0.154 -2.014 1.00 97.94 92 TYR A N 1
ATOM 723 C CA . TYR A 1 92 ? -7.237 -0.045 -3.437 1.00 97.94 92 TYR A CA 1
ATOM 724 C C . TYR A 1 92 ? -5.949 0.758 -3.617 1.00 97.94 92 TYR A C 1
ATOM 726 O O . TYR A 1 92 ? -5.789 1.822 -3.018 1.00 97.94 92 TYR A O 1
ATOM 734 N N . GLY A 1 93 ? -5.041 0.253 -4.445 1.00 97.44 93 GLY A N 1
ATOM 735 C CA . GLY A 1 93 ? -3.860 0.983 -4.893 1.00 97.44 93 GLY A CA 1
ATOM 736 C C . GLY A 1 93 ? -4.089 1.586 -6.271 1.00 97.44 93 GLY A C 1
ATOM 737 O O . GLY A 1 93 ? -4.707 0.951 -7.127 1.00 97.44 93 GLY A O 1
ATOM 738 N N . LEU A 1 94 ? -3.591 2.800 -6.486 1.00 97.56 94 LEU A N 1
ATOM 739 C CA . LEU A 1 94 ? -3.510 3.415 -7.806 1.00 97.56 94 LEU A CA 1
ATOM 740 C C . LEU A 1 94 ? -2.084 3.905 -8.022 1.00 97.56 94 LEU A C 1
ATOM 742 O O . LEU A 1 94 ? -1.596 4.713 -7.239 1.00 97.56 94 LEU A O 1
ATOM 746 N N . ASP A 1 95 ? -1.442 3.472 -9.100 1.00 96.38 95 ASP A N 1
ATOM 747 C CA . ASP A 1 95 ? -0.148 3.999 -9.521 1.00 96.38 95 ASP A CA 1
ATOM 748 C C . ASP A 1 95 ? -0.139 4.228 -11.032 1.00 96.38 95 ASP A C 1
ATOM 750 O O . ASP A 1 95 ? -0.849 3.561 -11.787 1.00 96.38 95 ASP A O 1
ATOM 754 N N . ILE A 1 96 ? 0.652 5.204 -11.464 1.00 95.06 96 ILE A N 1
ATOM 755 C CA . ILE A 1 96 ? 0.807 5.546 -12.875 1.00 95.06 96 ILE A CA 1
ATOM 756 C C . ILE A 1 96 ? 1.837 4.672 -13.586 1.00 95.06 96 ILE A C 1
ATOM 758 O O . ILE A 1 96 ? 1.876 4.658 -14.812 1.00 95.06 96 ILE A O 1
ATOM 762 N N . SER A 1 97 ? 2.681 3.975 -12.829 1.00 95.00 97 SER A N 1
ATOM 763 C CA . SER A 1 97 ? 3.683 3.039 -13.317 1.00 95.00 97 SER A CA 1
ATOM 764 C C . SER A 1 97 ? 3.098 1.625 -13.371 1.00 95.00 97 SER A C 1
ATOM 766 O O . SER A 1 97 ? 2.945 0.990 -12.323 1.00 95.00 97 SER A O 1
ATOM 768 N N . PRO A 1 98 ? 2.814 1.069 -14.568 1.00 95.31 98 PRO A N 1
ATOM 769 C CA . PRO A 1 98 ? 2.439 -0.337 -14.691 1.00 95.31 98 PRO A CA 1
ATOM 770 C C . PRO A 1 98 ? 3.478 -1.287 -14.089 1.00 95.31 98 PRO A C 1
ATOM 772 O O . PRO A 1 98 ? 3.103 -2.308 -13.518 1.00 95.31 98 PRO A O 1
ATOM 775 N N . ILE A 1 99 ? 4.772 -0.948 -14.176 1.00 95.94 99 ILE A N 1
ATOM 776 C CA . ILE A 1 99 ? 5.850 -1.772 -13.611 1.00 95.94 99 ILE A CA 1
ATOM 777 C C . ILE A 1 99 ? 5.765 -1.803 -12.085 1.00 95.94 99 ILE A C 1
ATOM 779 O O . ILE A 1 99 ? 5.913 -2.872 -11.500 1.00 95.94 99 ILE A O 1
ATOM 783 N N . ALA A 1 100 ? 5.468 -0.672 -11.440 1.00 96.38 100 ALA A N 1
ATOM 784 C CA . ALA A 1 100 ? 5.294 -0.630 -9.989 1.00 96.38 100 ALA A CA 1
ATOM 785 C C . ALA A 1 100 ? 4.155 -1.552 -9.535 1.00 96.38 100 ALA A C 1
ATOM 787 O O . ALA A 1 100 ? 4.335 -2.363 -8.630 1.00 96.38 100 ALA A O 1
ATOM 788 N N . VAL A 1 101 ? 3.011 -1.477 -10.227 1.00 96.50 101 VAL A N 1
ATOM 789 C CA . VAL A 1 101 ? 1.836 -2.313 -9.938 1.00 96.50 101 VAL A CA 1
ATOM 790 C C . VAL A 1 101 ? 2.127 -3.792 -10.198 1.00 96.50 101 VAL A C 1
ATOM 792 O O . VAL A 1 101 ? 1.706 -4.647 -9.425 1.00 96.50 101 VAL A O 1
ATOM 795 N N . GLN A 1 102 ? 2.876 -4.120 -11.253 1.00 96.12 102 GLN A N 1
ATOM 796 C CA . GLN A 1 102 ? 3.273 -5.502 -11.541 1.00 96.12 102 GLN A CA 1
ATOM 797 C C . GLN A 1 102 ? 4.206 -6.083 -10.466 1.00 96.12 102 GLN A C 1
ATOM 799 O O . GLN A 1 102 ? 4.244 -7.297 -10.271 1.00 96.12 102 GLN A O 1
ATOM 804 N N . GLN A 1 103 ? 4.956 -5.230 -9.766 1.00 95.06 103 GLN A N 1
ATOM 805 C CA . GLN A 1 103 ? 5.823 -5.629 -8.661 1.00 95.06 103 GLN A CA 1
ATOM 806 C C . GLN A 1 103 ? 5.088 -5.767 -7.319 1.00 95.06 103 GLN A C 1
ATOM 808 O O . GLN A 1 103 ? 5.724 -6.176 -6.343 1.00 95.06 103 GLN A O 1
ATOM 813 N N . CYS A 1 104 ? 3.787 -5.460 -7.247 1.00 93.69 104 CYS A N 1
ATOM 814 C CA . CYS A 1 104 ? 2.980 -5.729 -6.060 1.00 93.69 104 CYS A CA 1
ATOM 815 C C . CYS A 1 104 ? 3.048 -7.212 -5.684 1.00 93.69 104 CYS A C 1
ATOM 817 O O . CYS A 1 104 ? 2.868 -8.093 -6.528 1.00 93.69 104 CYS A O 1
ATOM 819 N N . LYS A 1 105 ? 3.311 -7.480 -4.405 1.00 80.25 105 LYS A N 1
ATOM 820 C CA . LYS A 1 105 ? 3.338 -8.823 -3.829 1.00 80.25 105 LYS A CA 1
ATOM 821 C C . LYS A 1 105 ? 2.673 -8.777 -2.461 1.00 80.25 105 LYS A C 1
ATOM 823 O O . LYS A 1 105 ? 3.078 -7.962 -1.633 1.00 80.25 105 LYS A O 1
ATOM 828 N N . ASP A 1 106 ? 1.683 -9.643 -2.288 1.00 59.53 106 ASP A N 1
ATOM 829 C CA . ASP A 1 106 ? 0.990 -9.903 -1.024 1.00 59.53 106 ASP A CA 1
ATOM 830 C C . ASP A 1 106 ? 1.894 -10.666 -0.040 1.00 59.53 106 ASP A C 1
ATOM 832 O O . ASP A 1 106 ? 2.658 -11.557 -0.492 1.00 59.53 106 ASP A O 1
#

Foldseek 3Di:
DDDDPDDDDDDDDDDPPPPPVDPPPVDLCVVQVCLVVVNDPVDDQADDPVLCCQCPPPPNVVVDDPADEEEDEQCQLPRVQVVQDDPRYHGDYDHSHPSSPVNHDD

Organism: NCBI:txid101097

Secondary structure (DSSP, 8-state):
----------------S----------THHHHHHHHTT--TT--SS--HHHHHHHHSTTHHHHS-SSEEEEEET-TT-HHHHHH-BTTEEEEEE-S-HHHHHT---

Radius of gyration: 19.74 Å; chains: 1; bounding box: 50×27×64 Å

pLDDT: mean 80.93, std 23.39, range [30.28, 98.06]

InterPro domains:
  IPR008854 TPMT family [PF05724] (29-103)
  IPR008854 TPMT family [PS51585] (28-106)
  IPR029063 S-adenosyl-L-methionine-dependent methyltransferase superfamily [G3DSA:3.40.50.150] (24-106)
  IPR029063 S-adenosyl-L-methionine-dependent methyltransferase superfamily [SSF53335] (24-106)

Sequence (106 aa):
MNDHIRGILKEGGKDHSLSFPFPFSHSLSCWNELWKNDIHPWDKPTPSPALREVIEEKPISAQIPKSGNVLVPGCGRGIDVFYLGNKNRKAYGLDISPIAVQQCKD